Protein AF-A0A7C1SPP3-F1 (afdb_monomer_lite)

Radius of gyration: 13.98 Å; chains: 1; bounding box: 30×20×46 Å

Sequence (97 aa):
RAYYAMFYSTEAILLTKDLSFSSHKGVISAFGEYFIKEDIFSKEMGRELNRAFEKRQLGDYEYTFVISEEEARIILENGKEFVNKIAQYISQSSTAT

Secondary structure (DSSP, 8-state):
-HHHHHHHHHHHHHHTTT---SSHHHHHHHHIIIIITTTSS-HHHHHHHHHHHHHHHHHHH-TT----HHHHHHHHHHHHHHHHHHHHHHHHHHTT-

Foldseek 3Di:
DLLVLLQVLLQVLCVVVVDDDPDSVVSLVVCCVPCDVVVVDDPVLSVLNVVSVVVVCCVVPPPPDDQDPVNVVVNNVSSVVSSVSSVVVVVVVVVPD

Structure (mmCIF, N/CA/C/O backbone):
data_AF-A0A7C1SPP3-F1
#
_entry.id   AF-A0A7C1SPP3-F1
#
loop_
_atom_site.group_PDB
_atom_site.id
_atom_site.type_symbol
_atom_site.label_atom_id
_atom_site.label_alt_id
_atom_site.label_comp_id
_atom_site.label_asym_id
_atom_site.label_entity_id
_atom_site.label_seq_id
_atom_site.pdbx_PDB_ins_code
_atom_site.Cartn_x
_atom_site.Cartn_y
_atom_site.Cartn_z
_atom_site.occupancy
_atom_site.B_iso_or_equiv
_atom_site.auth_seq_id
_atom_site.auth_comp_id
_atom_site.auth_asym_id
_atom_site.auth_atom_id
_atom_site.pdbx_PDB_model_num
ATOM 1 N N . ARG A 1 1 ? 1.369 -7.139 -10.627 1.00 83.81 1 ARG A N 1
ATOM 2 C CA . ARG A 1 1 ? 0.492 -7.881 -9.675 1.00 83.81 1 ARG A CA 1
ATOM 3 C C . ARG A 1 1 ? 0.826 -7.601 -8.210 1.00 83.81 1 ARG A C 1
ATOM 5 O O . ARG A 1 1 ? -0.110 -7.344 -7.472 1.00 83.81 1 ARG A O 1
ATOM 12 N N . ALA A 1 2 ? 2.102 -7.587 -7.801 1.00 91.56 2 ALA A N 1
ATOM 13 C CA . ALA A 1 2 ? 2.505 -7.237 -6.429 1.00 91.56 2 ALA A CA 1
ATOM 14 C C . ALA A 1 2 ? 1.876 -5.921 -5.925 1.00 91.56 2 ALA A C 1
ATOM 16 O O . ALA A 1 2 ? 1.288 -5.907 -4.852 1.00 91.56 2 ALA A O 1
ATOM 17 N N . TYR A 1 3 ? 1.865 -4.871 -6.760 1.00 94.31 3 TYR A N 1
ATOM 18 C CA . TYR A 1 3 ? 1.172 -3.616 -6.446 1.00 94.31 3 TYR A CA 1
ATOM 19 C C . TYR A 1 3 ? -0.296 -3.808 -6.035 1.00 94.31 3 TYR A C 1
ATOM 21 O O . TYR A 1 3 ? -0.713 -3.269 -5.022 1.00 94.31 3 TYR A O 1
ATOM 29 N N . TYR A 1 4 ? -1.079 -4.589 -6.786 1.00 95.88 4 TYR A N 1
ATOM 30 C CA . TYR A 1 4 ? -2.493 -4.796 -6.465 1.00 95.88 4 TYR A CA 1
ATOM 31 C C . TYR A 1 4 ? -2.685 -5.561 -5.156 1.00 95.88 4 TYR A C 1
ATOM 33 O O . TYR A 1 4 ? -3.613 -5.258 -4.419 1.00 95.88 4 TYR A O 1
ATOM 41 N N . ALA A 1 5 ? -1.796 -6.504 -4.829 1.00 97.12 5 ALA A N 1
ATOM 42 C CA . ALA A 1 5 ? -1.837 -7.177 -3.533 1.00 97.12 5 ALA A CA 1
ATOM 43 C C . ALA A 1 5 ? -1.623 -6.176 -2.384 1.00 97.12 5 ALA A C 1
ATOM 45 O O . ALA A 1 5 ? -2.409 -6.151 -1.438 1.00 97.12 5 ALA A O 1
ATOM 46 N N . MET A 1 6 ? -0.622 -5.298 -2.511 1.00 98.19 6 MET A N 1
ATOM 47 C CA . MET A 1 6 ? -0.381 -4.225 -1.543 1.00 98.19 6 MET A CA 1
ATOM 48 C C . MET A 1 6 ? -1.578 -3.270 -1.474 1.00 98.19 6 MET A C 1
ATOM 50 O O . MET A 1 6 ? -2.098 -3.027 -0.393 1.00 98.19 6 MET A O 1
ATOM 54 N N . PHE A 1 7 ? -2.078 -2.811 -2.622 1.00 98.12 7 PHE A N 1
ATOM 55 C CA . PHE A 1 7 ? -3.216 -1.901 -2.725 1.00 98.12 7 PHE A CA 1
ATOM 56 C C . PHE A 1 7 ? -4.468 -2.445 -2.028 1.00 98.12 7 PHE A C 1
ATOM 58 O O . PHE A 1 7 ? -5.011 -1.765 -1.164 1.00 98.12 7 PHE A O 1
ATOM 65 N N . TYR A 1 8 ? -4.880 -3.681 -2.322 1.00 97.94 8 TYR A N 1
ATOM 66 C CA . TYR A 1 8 ? -6.063 -4.270 -1.690 1.00 97.94 8 TYR A CA 1
ATOM 67 C C . TYR A 1 8 ? -5.866 -4.516 -0.192 1.00 97.94 8 TYR A C 1
ATOM 69 O O . TYR A 1 8 ? -6.802 -4.336 0.582 1.00 97.94 8 TYR A O 1
ATOM 77 N N . SER A 1 9 ? -4.653 -4.868 0.250 1.00 98.19 9 SER A N 1
ATOM 78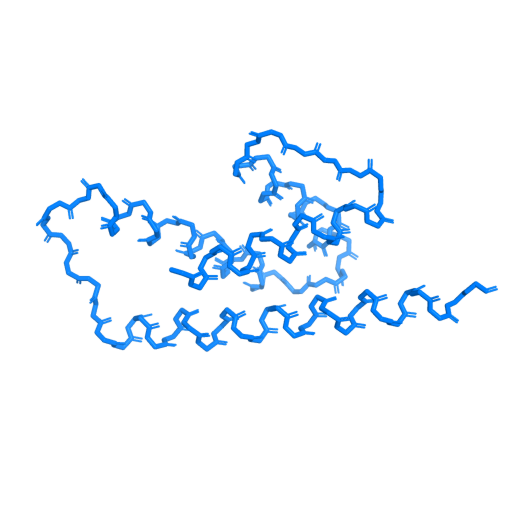 C CA . SER A 1 9 ? -4.368 -4.940 1.689 1.00 98.19 9 SER A CA 1
ATOM 79 C C . SER A 1 9 ? -4.458 -3.561 2.360 1.00 98.19 9 SER A C 1
ATOM 81 O O . SER A 1 9 ? -4.997 -3.443 3.458 1.00 98.19 9 SER A O 1
ATOM 83 N N . THR A 1 10 ? -4.022 -2.497 1.679 1.00 98.50 10 THR A N 1
ATOM 84 C CA . THR A 1 10 ? -4.176 -1.117 2.152 1.00 98.50 10 THR A CA 1
ATOM 85 C C . THR A 1 10 ? -5.640 -0.673 2.185 1.00 98.50 10 THR A C 1
ATOM 87 O O . THR A 1 10 ? -6.049 -0.004 3.129 1.00 98.50 10 THR A O 1
ATOM 90 N N . GLU A 1 11 ? -6.463 -1.058 1.210 1.00 98.44 11 GLU A N 1
ATOM 91 C CA . GLU A 1 11 ? -7.909 -0.822 1.293 1.00 98.44 11 GLU A CA 1
ATOM 92 C C . GLU A 1 11 ? -8.517 -1.561 2.491 1.00 98.44 11 GLU A C 1
ATOM 94 O O . GLU A 1 11 ? -9.253 -0.961 3.269 1.00 98.44 11 GLU A O 1
ATOM 99 N N . ALA A 1 12 ? -8.143 -2.825 2.707 1.00 97.88 12 ALA A N 1
ATOM 100 C CA . ALA A 1 12 ? -8.654 -3.622 3.819 1.00 97.88 12 ALA A CA 1
ATOM 101 C C . ALA A 1 12 ? -8.337 -3.004 5.192 1.00 97.88 12 ALA A C 1
ATOM 103 O O . ALA A 1 12 ? -9.199 -2.984 6.066 1.00 97.88 12 ALA A O 1
ATOM 104 N N . ILE A 1 13 ? -7.126 -2.472 5.390 1.00 97.88 13 ILE A N 1
ATOM 105 C CA . ILE A 1 13 ? -6.762 -1.832 6.662 1.00 97.88 13 ILE A CA 1
ATOM 106 C C . ILE A 1 13 ? -7.399 -0.444 6.827 1.00 97.88 13 ILE A C 1
ATOM 108 O O . ILE A 1 13 ? -7.691 -0.036 7.943 1.00 97.88 13 ILE A O 1
ATOM 112 N N . LEU A 1 14 ? -7.666 0.287 5.742 1.00 98.19 14 LEU A N 1
ATOM 113 C CA . LEU A 1 14 ? -8.415 1.548 5.819 1.00 98.19 14 LEU A CA 1
ATOM 114 C C . LEU A 1 14 ? -9.878 1.312 6.210 1.00 98.19 14 LEU A C 1
ATOM 116 O O . LEU A 1 14 ? -10.435 2.091 6.985 1.00 98.19 14 LEU A O 1
ATOM 120 N N . LEU A 1 15 ? -10.466 0.201 5.760 1.00 97.50 15 LEU A N 1
ATOM 121 C CA . LEU A 1 15 ? -11.814 -0.199 6.159 1.00 97.50 15 LEU A CA 1
ATOM 122 C C . LEU A 1 15 ? -11.934 -0.472 7.664 1.00 97.50 15 LEU A C 1
ATOM 124 O O . LEU A 1 15 ? -13.002 -0.243 8.219 1.00 97.50 15 LEU A O 1
ATOM 128 N N . THR A 1 16 ? -10.861 -0.870 8.362 1.00 95.69 16 THR A N 1
ATOM 129 C CA . THR A 1 16 ? -10.905 -1.013 9.834 1.00 95.69 16 THR A CA 1
ATOM 130 C C . THR A 1 16 ? -11.004 0.324 10.575 1.00 95.69 16 THR A C 1
ATOM 132 O O . THR A 1 16 ? -11.222 0.342 11.784 1.00 95.69 16 THR A O 1
ATOM 135 N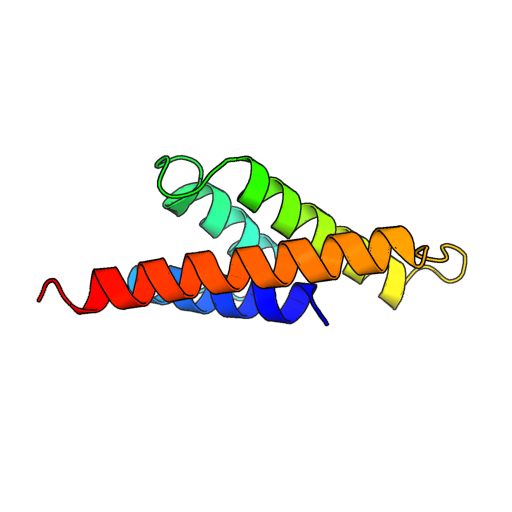 N . LYS A 1 17 ? -10.855 1.443 9.856 1.00 95.25 17 LYS A N 1
ATOM 136 C CA . LYS A 1 17 ? -11.072 2.814 10.334 1.00 95.25 17 LYS A CA 1
ATOM 137 C C . LYS A 1 17 ? -12.291 3.479 9.673 1.00 95.25 17 LYS A C 1
ATOM 139 O O . LYS A 1 17 ? -12.388 4.702 9.715 1.00 95.25 17 LYS A O 1
ATOM 144 N N . ASP A 1 18 ? -13.169 2.709 9.024 1.00 97.06 18 ASP A N 1
ATOM 145 C CA . ASP A 1 18 ? -14.324 3.202 8.252 1.00 97.06 18 ASP A CA 1
ATOM 146 C C . ASP A 1 18 ? -13.954 4.168 7.104 1.00 97.06 18 ASP A C 1
ATOM 148 O O . ASP A 1 18 ? -14.747 5.017 6.687 1.00 97.06 18 ASP A O 1
ATOM 152 N N . LEU A 1 19 ? -12.738 4.046 6.556 1.00 97.94 19 LEU A N 1
ATOM 153 C CA . LEU A 1 19 ? -12.244 4.885 5.463 1.00 97.94 19 LEU A CA 1
ATOM 154 C C . LEU A 1 19 ? -12.271 4.135 4.125 1.00 97.94 19 LEU A C 1
ATOM 156 O O . LEU A 1 19 ? -11.811 3.000 4.021 1.00 97.94 19 LEU A O 1
ATOM 160 N N . SER A 1 20 ? -12.740 4.801 3.066 1.00 97.38 20 SER A N 1
ATOM 161 C CA . SER A 1 20 ? -12.700 4.287 1.690 1.00 97.38 20 SER A CA 1
ATOM 162 C C . SER A 1 20 ? -12.424 5.409 0.686 1.00 97.38 20 SER A C 1
ATOM 164 O O . SER A 1 20 ? -12.785 6.565 0.909 1.00 97.38 20 SER A O 1
ATOM 166 N N . PHE A 1 21 ? -11.751 5.081 -0.420 1.00 97.38 21 PHE A N 1
ATOM 167 C CA . PHE A 1 21 ? -11.311 6.059 -1.418 1.00 97.38 21 PHE A CA 1
ATOM 168 C C . PHE A 1 21 ? -11.520 5.512 -2.828 1.00 97.38 21 PHE A C 1
ATOM 170 O O . PHE A 1 21 ? -11.249 4.351 -3.099 1.00 97.38 21 PHE A O 1
ATOM 177 N N . SER A 1 22 ? -11.944 6.367 -3.759 1.00 94.69 22 SER A N 1
ATOM 178 C CA . SER A 1 22 ? -12.226 5.981 -5.150 1.00 94.69 22 SER A CA 1
ATOM 179 C C . SER A 1 22 ? -11.006 6.015 -6.077 1.00 94.69 22 SER A C 1
ATOM 181 O O . SER A 1 22 ? -11.127 5.753 -7.272 1.00 94.69 22 SER A O 1
ATOM 183 N N . SER A 1 23 ? -9.825 6.376 -5.563 1.00 97.25 23 SER A N 1
ATOM 184 C CA . SER A 1 23 ? -8.611 6.515 -6.370 1.00 97.25 23 SER A CA 1
ATOM 185 C C . SER A 1 23 ? -7.391 5.889 -5.705 1.00 97.25 23 SER A C 1
ATOM 187 O O . SER A 1 23 ? -7.215 5.972 -4.489 1.00 97.25 23 SER A O 1
ATOM 189 N N . HIS A 1 24 ? -6.486 5.355 -6.531 1.00 96.38 24 HIS A N 1
ATOM 190 C CA . HIS A 1 24 ? -5.211 4.797 -6.078 1.00 96.38 24 HIS A CA 1
ATOM 191 C C . HIS A 1 24 ? -4.398 5.785 -5.236 1.00 96.38 24 HIS A C 1
ATOM 193 O O . HIS A 1 24 ? -3.899 5.435 -4.170 1.00 96.38 24 HIS A O 1
ATOM 199 N N . LYS A 1 25 ? -4.301 7.041 -5.689 1.00 97.00 25 LYS A N 1
ATOM 200 C CA . LYS A 1 25 ? -3.589 8.094 -4.953 1.00 97.00 25 LYS A CA 1
ATOM 201 C C . LYS A 1 25 ? -4.262 8.417 -3.616 1.00 97.00 25 LYS A C 1
ATOM 203 O O . LYS A 1 25 ? -3.553 8.667 -2.647 1.00 97.00 25 LYS A O 1
ATOM 208 N N . GLY A 1 26 ? -5.595 8.373 -3.552 1.00 98.31 26 GLY A N 1
ATOM 209 C CA . GLY A 1 26 ? -6.349 8.550 -2.309 1.00 98.31 26 GLY A CA 1
ATOM 210 C C . GLY A 1 26 ? -6.003 7.485 -1.270 1.00 98.31 26 GLY A C 1
ATOM 211 O O . GLY A 1 26 ? -5.621 7.831 -0.157 1.00 98.31 26 GLY A O 1
ATOM 212 N N . VAL A 1 27 ? -6.024 6.208 -1.663 1.00 98.50 27 VAL A N 1
ATOM 213 C CA . VAL A 1 27 ? -5.640 5.080 -0.791 1.00 98.50 27 VAL A CA 1
ATOM 214 C C . VAL A 1 27 ? -4.199 5.221 -0.287 1.00 98.50 27 VAL A C 1
ATOM 216 O O . VAL A 1 27 ? -3.949 5.094 0.909 1.00 98.50 27 VAL A O 1
ATOM 219 N N . ILE A 1 28 ? -3.248 5.540 -1.173 1.00 98.31 28 ILE A N 1
ATOM 220 C CA . ILE A 1 28 ? -1.830 5.709 -0.805 1.00 98.31 28 ILE A CA 1
ATOM 221 C C . ILE A 1 28 ? -1.645 6.885 0.167 1.00 98.31 28 ILE A C 1
ATOM 223 O O . ILE A 1 28 ? -0.925 6.763 1.158 1.00 98.31 28 ILE A O 1
ATOM 227 N N . SER A 1 29 ? -2.308 8.017 -0.090 1.00 98.31 29 SER A N 1
ATOM 228 C CA . SER A 1 29 ? -2.246 9.189 0.789 1.00 98.31 29 SER A CA 1
ATOM 229 C C . SER A 1 29 ? -2.845 8.894 2.162 1.00 98.31 29 SER A C 1
ATOM 231 O O . SER A 1 29 ? -2.265 9.278 3.175 1.00 98.31 29 SER A O 1
ATOM 233 N N . ALA A 1 30 ? -3.980 8.197 2.204 1.00 98.50 30 ALA A N 1
ATOM 234 C CA . ALA A 1 30 ? -4.638 7.825 3.449 1.00 98.50 30 ALA A CA 1
ATOM 235 C C . ALA A 1 30 ? -3.800 6.834 4.264 1.00 98.50 30 ALA A C 1
ATOM 237 O O . ALA A 1 30 ? -3.703 6.967 5.479 1.00 98.50 30 ALA A O 1
ATOM 238 N N . PHE A 1 31 ? -3.121 5.890 3.611 1.00 98.62 31 PHE A N 1
ATOM 239 C CA . PHE A 1 31 ? -2.154 5.032 4.291 1.00 98.62 31 PHE A CA 1
ATOM 240 C C . PHE A 1 31 ? -1.022 5.846 4.931 1.00 98.62 31 PHE A C 1
ATOM 242 O O . PHE A 1 31 ? -0.687 5.648 6.097 1.00 98.62 31 PHE A O 1
ATOM 249 N N . GLY A 1 32 ? -0.475 6.821 4.203 1.00 98.44 32 GLY A N 1
ATOM 250 C CA . GLY A 1 32 ? 0.504 7.757 4.755 1.00 98.44 32 GLY A CA 1
ATOM 251 C C . GLY A 1 32 ? -0.013 8.497 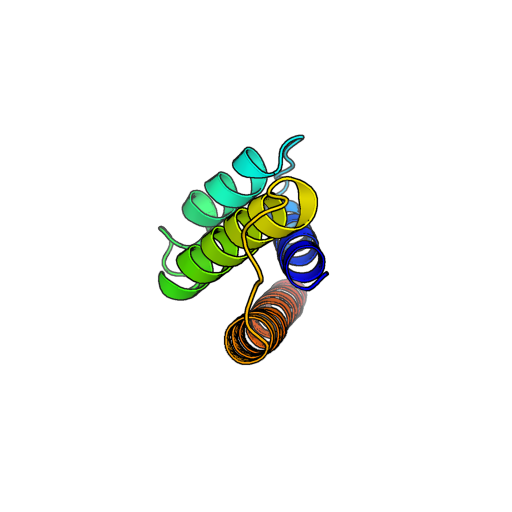5.994 1.00 98.44 32 GLY A C 1
ATOM 252 O O . GLY A 1 32 ? 0.685 8.568 7.002 1.00 98.44 32 GLY A O 1
ATOM 253 N N . GLU A 1 33 ? -1.241 9.007 5.926 1.00 98.44 33 GLU A N 1
ATOM 254 C CA . GLU A 1 33 ? -1.860 9.786 6.999 1.00 98.44 33 GLU A CA 1
ATOM 255 C C . GLU A 1 33 ? -2.149 8.953 8.249 1.00 98.44 33 GLU A C 1
ATOM 257 O O . GLU A 1 33 ? -1.672 9.279 9.327 1.00 98.44 33 GLU A O 1
ATOM 262 N N . TYR A 1 34 ? -2.898 7.861 8.111 1.00 98.25 34 TYR A N 1
ATOM 263 C CA . TYR A 1 34 ? -3.490 7.168 9.259 1.00 98.25 34 TYR A CA 1
ATOM 264 C C . TYR A 1 34 ? -2.622 6.056 9.843 1.00 98.25 34 TYR A C 1
ATOM 266 O O . TYR A 1 34 ? -2.966 5.500 10.886 1.00 98.25 34 TYR A O 1
ATOM 274 N N . PHE A 1 35 ? -1.540 5.690 9.154 1.00 98.12 35 PHE A N 1
ATOM 275 C CA . PHE A 1 35 ? -0.744 4.514 9.489 1.00 98.12 35 PHE A CA 1
ATOM 276 C C . PHE A 1 35 ? 0.762 4.784 9.512 1.00 98.12 35 PHE A C 1
ATOM 278 O O . PHE A 1 35 ? 1.459 4.194 10.333 1.00 98.12 35 PHE A O 1
ATOM 285 N N . ILE A 1 36 ? 1.277 5.681 8.662 1.00 98.44 36 ILE A N 1
ATOM 286 C CA . ILE A 1 36 ? 2.705 6.043 8.683 1.00 98.44 36 ILE A CA 1
ATOM 287 C C . ILE A 1 36 ? 2.981 7.215 9.628 1.00 98.44 36 ILE A C 1
ATOM 289 O O . ILE A 1 36 ? 3.935 7.156 10.400 1.00 98.44 36 ILE A O 1
ATOM 293 N N . LYS A 1 37 ? 2.183 8.293 9.581 1.00 98.00 37 LYS A N 1
ATOM 294 C CA . LYS A 1 37 ? 2.378 9.447 10.483 1.00 98.00 37 LYS A CA 1
ATOM 295 C C . LYS A 1 37 ? 2.105 9.107 11.946 1.00 98.00 37 LYS A C 1
ATOM 297 O O . LYS A 1 37 ? 2.791 9.634 12.812 1.00 98.00 37 LYS A O 1
ATOM 302 N N . GLU A 1 38 ? 1.173 8.191 12.185 1.00 96.62 38 GLU A N 1
ATOM 303 C CA . GLU A 1 38 ? 0.837 7.662 13.513 1.00 96.62 38 GLU A CA 1
ATOM 304 C C . GLU A 1 38 ? 1.833 6.597 14.017 1.00 96.62 38 GLU A C 1
ATOM 306 O O . GLU A 1 38 ? 1.586 5.962 15.036 1.00 96.62 38 GLU A O 1
ATOM 311 N N . ASP A 1 39 ? 2.937 6.362 13.293 1.00 97.44 39 ASP A N 1
ATOM 312 C CA . ASP A 1 39 ? 4.005 5.406 13.637 1.00 97.44 39 ASP A CA 1
ATOM 313 C C . ASP A 1 39 ? 3.528 3.947 13.828 1.00 97.44 39 ASP A C 1
ATOM 315 O O . ASP A 1 39 ? 4.209 3.121 14.430 1.00 97.44 39 ASP A O 1
ATOM 319 N N . ILE A 1 40 ? 2.358 3.601 13.272 1.00 97.38 40 ILE A N 1
ATOM 320 C CA . ILE A 1 40 ? 1.806 2.236 13.291 1.00 97.38 40 ILE A CA 1
ATOM 321 C C . ILE A 1 40 ? 2.617 1.324 12.362 1.00 97.38 40 ILE A C 1
ATOM 323 O O . ILE A 1 40 ? 2.890 0.168 12.688 1.00 97.38 40 ILE A O 1
ATOM 327 N N . PHE A 1 41 ? 3.019 1.845 11.202 1.00 98.12 41 PHE A N 1
ATOM 328 C CA . PHE A 1 41 ? 3.940 1.182 10.287 1.00 98.12 41 PHE A CA 1
ATOM 329 C C . PHE A 1 41 ? 5.100 2.099 9.911 1.00 98.12 41 PHE A C 1
ATOM 331 O O . PHE A 1 41 ? 5.011 3.325 9.946 1.00 98.12 41 PHE A O 1
ATOM 338 N N . SER A 1 42 ? 6.204 1.485 9.488 1.00 98.12 42 SER A N 1
ATOM 339 C CA . SER A 1 42 ? 7.423 2.219 9.169 1.00 98.12 42 SER A CA 1
ATOM 340 C C . SER A 1 42 ? 7.272 3.093 7.921 1.00 98.12 42 SER A C 1
ATOM 342 O O . SER A 1 42 ? 6.604 2.746 6.945 1.00 98.12 42 SER A O 1
ATOM 344 N N . LYS A 1 43 ? 8.028 4.195 7.883 1.00 97.88 43 LYS A N 1
ATOM 345 C CA . LYS A 1 43 ? 8.152 5.052 6.689 1.00 97.88 43 LYS A CA 1
ATOM 346 C C . LYS A 1 43 ? 8.618 4.301 5.438 1.00 97.88 43 LYS A C 1
ATOM 348 O O . LYS A 1 43 ? 8.403 4.794 4.333 1.00 97.88 43 LYS A O 1
ATOM 353 N N . GLU A 1 44 ? 9.303 3.165 5.586 1.00 97.75 44 GLU A N 1
ATOM 354 C CA . GLU A 1 44 ? 9.714 2.358 4.432 1.00 97.75 44 GLU A CA 1
ATOM 355 C C . GLU A 1 44 ? 8.513 1.672 3.781 1.00 97.75 44 GLU A C 1
ATOM 357 O O . GLU A 1 44 ? 8.406 1.726 2.564 1.00 97.75 44 GLU A O 1
ATOM 362 N N . MET A 1 45 ? 7.538 1.178 4.551 1.00 98.12 45 MET A N 1
ATOM 363 C CA . MET A 1 45 ? 6.320 0.588 3.975 1.00 98.12 45 MET A CA 1
ATOM 364 C C . MET A 1 45 ? 5.554 1.589 3.100 1.00 98.12 45 MET A C 1
ATOM 366 O O . MET A 1 45 ? 5.082 1.253 2.014 1.00 98.12 45 MET A O 1
ATOM 370 N N . GLY A 1 46 ? 5.482 2.855 3.525 1.00 97.50 46 GLY A N 1
ATOM 371 C CA . GLY A 1 46 ? 4.922 3.926 2.694 1.00 97.50 46 GLY A CA 1
ATOM 372 C C . GLY A 1 46 ? 5.708 4.144 1.393 1.00 97.50 46 GLY A C 1
ATOM 373 O O . GLY A 1 46 ? 5.113 4.347 0.332 1.00 97.50 46 GLY A O 1
ATOM 374 N N . ARG A 1 47 ? 7.045 4.072 1.444 1.00 97.38 47 ARG A N 1
ATOM 375 C CA . ARG A 1 47 ? 7.912 4.188 0.259 1.00 97.38 47 ARG A CA 1
ATOM 376 C C . ARG A 1 47 ? 7.768 2.994 -0.680 1.00 97.38 47 ARG A C 1
ATOM 378 O O . ARG A 1 47 ? 7.703 3.191 -1.889 1.00 97.38 47 ARG A O 1
ATOM 385 N N . GLU A 1 48 ? 7.669 1.783 -0.149 1.00 96.81 48 GLU A N 1
ATOM 386 C CA . GLU A 1 48 ? 7.457 0.556 -0.921 1.00 96.81 48 GLU A CA 1
ATOM 387 C C . GLU A 1 48 ? 6.142 0.595 -1.696 1.00 96.81 48 GLU A C 1
ATOM 389 O O . GLU A 1 48 ? 6.130 0.300 -2.892 1.00 96.81 48 GLU A O 1
ATOM 394 N N . LEU A 1 49 ? 5.052 1.026 -1.052 1.00 97.56 49 LEU A N 1
ATOM 395 C CA . LEU A 1 49 ? 3.753 1.164 -1.711 1.00 97.56 49 LEU A CA 1
ATOM 396 C C . LEU A 1 49 ? 3.804 2.178 -2.866 1.00 97.56 49 LEU A C 1
ATOM 398 O O . LEU A 1 49 ? 3.281 1.905 -3.949 1.00 97.56 49 LEU A O 1
ATOM 402 N N . ASN A 1 50 ? 4.473 3.319 -2.664 1.00 96.25 50 ASN A N 1
ATOM 403 C CA . ASN A 1 50 ? 4.669 4.320 -3.717 1.00 96.25 50 ASN A CA 1
ATOM 404 C C . ASN A 1 50 ? 5.518 3.775 -4.875 1.00 96.25 50 ASN A C 1
ATOM 406 O O . ASN A 1 50 ? 5.104 3.870 -6.029 1.00 96.25 50 ASN A O 1
ATOM 410 N N . ARG A 1 51 ? 6.652 3.124 -4.582 1.00 94.06 51 ARG A N 1
ATOM 411 C CA . ARG A 1 51 ? 7.512 2.503 -5.606 1.00 94.06 51 ARG A CA 1
ATOM 412 C C . ARG A 1 51 ? 6.754 1.452 -6.418 1.00 94.06 51 ARG A C 1
ATOM 414 O O . ARG A 1 51 ? 6.862 1.422 -7.641 1.00 94.06 51 ARG A O 1
ATOM 421 N N . ALA A 1 52 ? 5.959 0.606 -5.762 1.00 93.31 52 ALA A N 1
ATOM 422 C CA . ALA A 1 52 ? 5.145 -0.398 -6.442 1.00 93.31 52 ALA A CA 1
ATOM 423 C C . ALA A 1 52 ? 4.086 0.243 -7.357 1.00 93.31 52 ALA A C 1
ATOM 425 O O . ALA A 1 52 ? 3.847 -0.257 -8.460 1.00 93.31 52 ALA A O 1
ATOM 426 N N . PHE A 1 53 ? 3.481 1.359 -6.934 1.00 93.94 53 PHE A N 1
ATOM 427 C CA . PHE A 1 53 ? 2.543 2.123 -7.758 1.00 93.94 53 PHE A CA 1
ATOM 428 C C . PHE A 1 53 ? 3.219 2.732 -8.993 1.00 93.94 53 PHE A C 1
ATOM 430 O O . PHE A 1 53 ? 2.714 2.565 -10.103 1.00 93.94 53 PHE A O 1
ATOM 437 N N . GLU A 1 54 ? 4.371 3.383 -8.826 1.00 90.50 54 GLU A N 1
ATOM 438 C CA . GLU A 1 54 ? 5.148 3.970 -9.928 1.00 90.50 54 GLU A CA 1
ATOM 439 C C . GLU A 1 54 ? 5.566 2.908 -10.950 1.00 90.50 54 GLU A C 1
ATOM 441 O O . GLU A 1 54 ? 5.337 3.062 -12.149 1.00 90.50 54 GLU A O 1
ATOM 446 N N . LYS A 1 55 ? 6.101 1.777 -10.479 1.00 85.75 55 LYS A N 1
ATOM 447 C CA . LYS A 1 55 ? 6.530 0.674 -11.351 1.00 85.75 55 LYS A CA 1
ATOM 448 C C . LYS A 1 55 ? 5.361 0.023 -12.089 1.00 85.75 55 LYS A C 1
ATOM 450 O O . LYS A 1 55 ? 5.532 -0.405 -13.228 1.00 85.75 55 LYS A O 1
ATOM 455 N N . ARG A 1 56 ? 4.163 -0.002 -11.494 1.00 86.50 56 ARG A N 1
ATOM 456 C CA . ARG A 1 56 ? 2.937 -0.414 -12.194 1.00 86.50 56 ARG A CA 1
ATOM 457 C C . ARG A 1 56 ? 2.587 0.541 -13.337 1.00 86.50 56 ARG A C 1
ATOM 459 O O . ARG A 1 56 ? 2.173 0.073 -14.388 1.00 86.50 56 ARG A O 1
ATOM 466 N N . GLN A 1 57 ? 2.746 1.853 -13.152 1.00 80.12 57 GLN A N 1
ATOM 467 C CA . GLN A 1 57 ? 2.497 2.824 -14.227 1.00 80.12 57 GLN A CA 1
ATOM 468 C C . GLN A 1 57 ? 3.504 2.656 -15.370 1.00 80.12 57 GLN A C 1
ATOM 470 O O . GLN A 1 57 ? 3.107 2.636 -16.528 1.00 80.12 57 GLN A O 1
ATOM 475 N N . LEU A 1 58 ? 4.786 2.464 -15.050 1.00 74.06 58 LEU A N 1
ATOM 476 C CA . LEU A 1 58 ? 5.824 2.248 -16.061 1.00 74.06 58 LEU A CA 1
ATOM 477 C C . LEU A 1 58 ? 5.591 0.957 -16.858 1.00 74.06 58 LEU A C 1
ATOM 479 O O . LEU A 1 58 ? 5.634 0.985 -18.081 1.00 74.06 58 LEU A O 1
ATOM 483 N N . GLY A 1 59 ? 5.277 -0.152 -16.182 1.00 66.50 59 GLY A N 1
ATOM 484 C CA . GLY A 1 59 ? 5.028 -1.432 -16.852 1.00 66.50 59 GLY A CA 1
ATOM 485 C C . GLY A 1 59 ? 3.773 -1.458 -17.735 1.00 66.50 59 GLY A C 1
ATOM 486 O O . GLY A 1 59 ? 3.755 -2.185 -18.723 1.00 66.50 59 GLY A O 1
ATOM 487 N N . ASP A 1 60 ? 2.745 -0.671 -17.400 1.00 65.38 60 ASP A N 1
ATOM 488 C CA . ASP A 1 60 ? 1.483 -0.639 -18.153 1.00 65.38 60 ASP A CA 1
ATOM 489 C C . ASP A 1 60 ? 1.479 0.416 -19.283 1.00 65.38 60 ASP A C 1
ATOM 491 O O . ASP A 1 60 ? 0.667 0.299 -20.203 1.00 65.38 60 ASP A O 1
ATOM 495 N N . TYR A 1 61 ? 2.352 1.437 -19.236 1.00 59.38 61 TYR A N 1
ATOM 496 C CA . TYR A 1 61 ? 2.277 2.601 -20.139 1.00 59.38 61 TYR A CA 1
ATOM 497 C C . TYR A 1 61 ? 3.593 3.028 -20.815 1.00 59.38 61 TYR A C 1
ATOM 499 O O . TYR A 1 61 ? 3.521 3.756 -21.807 1.00 59.38 61 TYR A O 1
ATOM 507 N N . GLU A 1 62 ? 4.776 2.596 -20.361 1.00 58.44 62 GLU A N 1
ATOM 508 C CA . GLU A 1 62 ? 6.043 2.936 -21.028 1.00 58.44 62 GLU A CA 1
ATOM 509 C C . GLU A 1 62 ? 6.601 1.776 -21.862 1.00 58.44 62 GLU A C 1
ATOM 511 O O . GLU A 1 62 ? 7.114 0.786 -21.350 1.00 58.44 62 GLU A O 1
ATOM 516 N N . TYR A 1 63 ? 6.569 1.942 -23.187 1.00 55.28 63 TYR A N 1
ATOM 517 C CA . TYR A 1 63 ? 7.060 0.961 -24.166 1.00 55.28 63 TYR A CA 1
ATOM 518 C C . TYR A 1 63 ? 8.596 0.783 -24.157 1.00 55.28 63 TYR A C 1
ATOM 520 O O . TYR A 1 63 ? 9.120 -0.145 -24.768 1.00 55.28 63 TYR A O 1
ATOM 528 N N . THR A 1 64 ? 9.336 1.668 -23.482 1.00 58.00 64 THR A N 1
ATOM 529 C CA . THR A 1 64 ? 10.808 1.736 -23.523 1.00 58.00 64 THR A CA 1
ATOM 530 C C . THR A 1 64 ? 11.509 1.314 -22.230 1.00 58.00 64 THR A C 1
ATOM 532 O O . THR A 1 64 ? 12.732 1.180 -22.243 1.00 58.00 64 THR A O 1
ATOM 535 N N . PHE A 1 65 ? 10.784 1.089 -21.127 1.00 60.50 65 PHE A N 1
ATOM 536 C CA . PHE A 1 65 ? 11.389 0.782 -19.825 1.00 60.50 65 PHE A CA 1
ATOM 537 C C . PHE A 1 65 ? 11.196 -0.693 -19.447 1.00 60.50 65 PHE A C 1
ATOM 539 O O . PHE A 1 65 ? 10.114 -1.126 -19.057 1.00 60.50 65 PHE A O 1
ATOM 546 N N . VAL A 1 66 ? 12.268 -1.482 -19.545 1.00 68.38 66 VAL A N 1
ATOM 547 C CA . VAL A 1 66 ? 12.273 -2.887 -19.115 1.00 68.38 66 VAL A CA 1
ATOM 548 C C . VAL A 1 66 ? 12.577 -2.929 -17.618 1.00 68.38 66 VAL A C 1
ATOM 550 O O . VAL A 1 66 ? 13.688 -2.610 -17.204 1.00 68.38 66 VAL A O 1
ATOM 553 N N . ILE A 1 67 ? 11.595 -3.312 -16.797 1.00 74.12 67 ILE A N 1
ATOM 554 C CA . ILE A 1 67 ? 11.836 -3.632 -15.381 1.00 74.12 67 ILE A CA 1
ATOM 555 C C . ILE A 1 67 ? 12.767 -4.846 -15.342 1.00 74.12 67 ILE A C 1
ATOM 557 O O . ILE A 1 67 ? 12.452 -5.886 -15.925 1.00 74.12 67 ILE A O 1
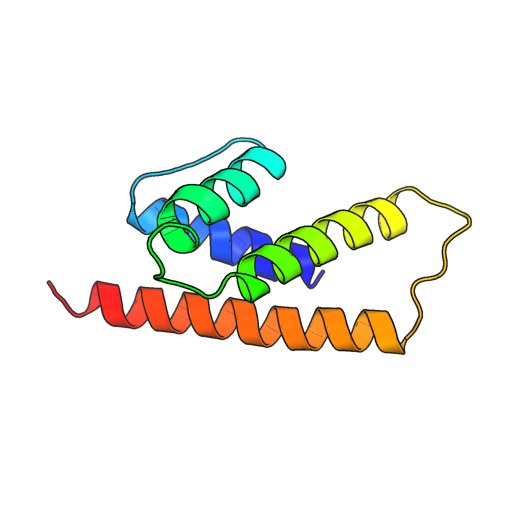ATOM 561 N N . SER A 1 68 ? 13.909 -4.715 -14.671 1.00 85.81 68 SER A N 1
ATOM 562 C CA . SER A 1 68 ? 14.851 -5.830 -14.532 1.00 85.81 68 SER A CA 1
ATOM 563 C C . SER A 1 68 ? 14.265 -6.958 -13.671 1.00 85.81 68 SER A C 1
ATOM 565 O O . SER A 1 68 ? 13.407 -6.725 -12.818 1.00 85.81 68 SER A O 1
ATOM 567 N N . GLU A 1 69 ? 14.740 -8.195 -13.862 1.00 87.75 69 GLU A N 1
ATOM 568 C CA . GLU A 1 69 ? 14.323 -9.331 -13.023 1.00 87.75 69 GLU A CA 1
ATOM 569 C C . GLU A 1 69 ? 14.578 -9.052 -11.533 1.00 87.75 69 GLU A C 1
ATOM 571 O O . GLU A 1 69 ? 13.737 -9.360 -10.690 1.00 87.75 69 GLU A O 1
ATOM 576 N N . GLU A 1 70 ? 15.704 -8.410 -11.222 1.00 89.88 70 GLU A N 1
ATOM 577 C CA . GLU A 1 7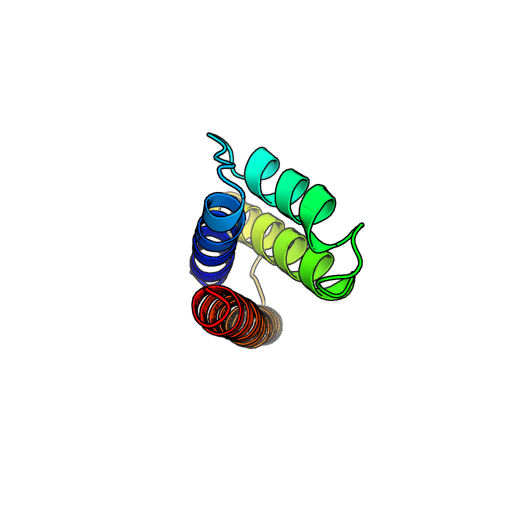0 ? 16.077 -8.045 -9.858 1.00 89.88 70 GLU A CA 1
ATOM 578 C C . GLU A 1 70 ? 15.093 -7.041 -9.246 1.00 89.88 70 GLU A C 1
ATOM 580 O O . GLU A 1 70 ? 14.574 -7.261 -8.154 1.00 89.88 70 GLU A O 1
ATOM 585 N N . GLU A 1 71 ? 14.739 -5.976 -9.970 1.00 86.81 71 GLU A N 1
ATOM 586 C CA . GLU A 1 71 ? 13.719 -5.032 -9.500 1.00 86.81 71 GLU A CA 1
ATOM 587 C C . GLU A 1 71 ? 12.358 -5.711 -9.317 1.00 86.81 71 GLU A C 1
ATOM 589 O O . GLU A 1 71 ? 11.656 -5.444 -8.338 1.00 86.81 71 GLU A O 1
ATOM 594 N N . ALA A 1 72 ? 11.975 -6.605 -10.233 1.00 89.19 72 ALA A N 1
ATOM 595 C CA . ALA A 1 72 ? 10.732 -7.358 -10.115 1.00 89.19 72 ALA A CA 1
ATOM 596 C C . ALA A 1 72 ? 10.734 -8.268 -8.875 1.00 89.19 72 ALA A C 1
ATOM 598 O O . ALA A 1 72 ? 9.710 -8.370 -8.191 1.00 89.19 72 ALA A O 1
ATOM 599 N N . ARG A 1 73 ? 11.877 -8.891 -8.562 1.00 92.75 73 ARG A N 1
ATOM 600 C CA . ARG A 1 73 ? 12.071 -9.730 -7.375 1.00 92.75 73 ARG A CA 1
ATOM 601 C C . ARG A 1 73 ? 11.960 -8.917 -6.090 1.00 92.75 73 ARG A C 1
ATOM 603 O O . ARG A 1 73 ? 11.167 -9.289 -5.229 1.00 92.75 73 ARG A O 1
ATOM 610 N N . ILE A 1 74 ? 12.639 -7.773 -6.012 1.00 92.50 74 ILE A N 1
ATOM 611 C CA . ILE A 1 74 ? 12.566 -6.860 -4.860 1.00 92.50 74 ILE A CA 1
ATOM 612 C C . ILE A 1 74 ? 11.119 -6.406 -4.622 1.00 92.50 74 ILE A C 1
ATOM 614 O O . ILE A 1 74 ? 10.609 -6.490 -3.508 1.00 92.50 74 ILE A O 1
ATOM 618 N N . ILE A 1 75 ? 10.404 -5.983 -5.670 1.00 91.62 75 ILE A N 1
ATOM 619 C CA . ILE A 1 75 ? 8.999 -5.555 -5.541 1.00 91.62 75 ILE A CA 1
ATOM 620 C C . ILE A 1 75 ? 8.108 -6.712 -5.067 1.00 91.62 75 ILE A C 1
ATOM 622 O O . ILE A 1 75 ? 7.169 -6.500 -4.296 1.00 91.62 75 ILE A O 1
ATOM 626 N N . LEU A 1 76 ? 8.368 -7.936 -5.533 1.00 94.62 76 LEU A N 1
ATOM 627 C CA . LEU A 1 76 ? 7.616 -9.115 -5.116 1.00 94.62 76 LEU A CA 1
ATOM 628 C C . LEU A 1 76 ? 7.861 -9.456 -3.641 1.00 94.62 76 LEU A C 1
ATOM 630 O O . LEU A 1 76 ? 6.904 -9.772 -2.933 1.00 94.62 76 LEU A O 1
ATOM 634 N N . GLU A 1 77 ? 9.110 -9.418 -3.190 1.00 96.69 77 GLU A N 1
ATOM 635 C CA . GLU A 1 77 ? 9.487 -9.704 -1.803 1.00 96.69 77 GLU A CA 1
ATOM 636 C C . GLU A 1 77 ? 8.920 -8.654 -0.848 1.00 96.69 77 GLU A C 1
ATOM 638 O O . GLU A 1 77 ? 8.177 -9.013 0.071 1.00 96.69 77 GLU A O 1
ATOM 643 N N . ASN A 1 78 ? 9.126 -7.370 -1.146 1.00 95.50 78 ASN A N 1
ATOM 644 C CA . ASN A 1 78 ? 8.571 -6.273 -0.353 1.00 95.50 78 ASN A CA 1
ATOM 645 C C . ASN A 1 78 ? 7.038 -6.332 -0.335 1.00 95.50 78 ASN A C 1
ATOM 647 O O . ASN A 1 78 ? 6.413 -6.157 0.707 1.00 95.50 78 ASN A O 1
ATOM 651 N N . GLY A 1 79 ? 6.409 -6.654 -1.471 1.00 97.12 79 GLY A N 1
ATOM 652 C CA . GLY A 1 79 ? 4.960 -6.821 -1.550 1.00 97.12 79 GLY A CA 1
ATOM 653 C C . GLY A 1 79 ? 4.432 -7.948 -0.656 1.00 97.12 79 GLY A C 1
ATOM 654 O O . GLY A 1 79 ? 3.392 -7.781 -0.018 1.00 97.12 79 GLY A O 1
ATOM 655 N N . LYS A 1 80 ? 5.145 -9.079 -0.561 1.00 97.88 80 LYS A N 1
ATOM 656 C CA . LYS A 1 80 ? 4.784 -10.176 0.355 1.00 97.88 80 LYS A CA 1
ATOM 657 C C . LYS A 1 80 ? 4.907 -9.745 1.814 1.00 97.88 80 LYS A C 1
ATOM 659 O O . LYS A 1 80 ? 3.991 -9.993 2.596 1.00 97.88 80 LYS A O 1
ATOM 664 N N . GLU A 1 81 ? 6.015 -9.104 2.178 1.00 98.00 81 GLU A N 1
ATOM 665 C CA . GLU A 1 81 ? 6.234 -8.628 3.546 1.00 98.00 81 GLU A CA 1
ATOM 666 C C . GLU A 1 81 ? 5.179 -7.590 3.954 1.00 98.00 81 GLU A C 1
ATOM 668 O O . GLU A 1 81 ? 4.597 -7.687 5.036 1.00 98.00 81 GLU A O 1
ATOM 673 N N . PHE A 1 82 ? 4.872 -6.650 3.060 1.00 98.38 82 PHE A N 1
ATOM 674 C CA . PHE A 1 82 ? 3.862 -5.617 3.261 1.00 98.38 82 PHE A CA 1
ATOM 675 C C . PHE A 1 82 ? 2.479 -6.212 3.560 1.00 98.38 82 PHE A C 1
ATOM 677 O O . PHE A 1 82 ? 1.859 -5.870 4.569 1.00 98.38 82 PHE A O 1
ATOM 684 N N . VAL A 1 83 ? 2.016 -7.147 2.721 1.00 98.38 83 VAL A N 1
ATOM 685 C CA . VAL A 1 83 ? 0.716 -7.814 2.901 1.00 98.38 83 VAL A CA 1
ATOM 686 C C . VAL A 1 83 ? 0.683 -8.607 4.208 1.00 98.38 83 VAL A C 1
ATOM 688 O O . VAL A 1 83 ? -0.305 -8.535 4.938 1.00 98.38 83 VAL A O 1
ATOM 691 N N . ASN A 1 84 ? 1.766 -9.315 4.542 1.00 98.25 84 ASN A N 1
ATOM 692 C CA . ASN A 1 84 ? 1.857 -10.072 5.791 1.00 98.25 84 ASN A CA 1
ATOM 693 C C . ASN A 1 84 ? 1.742 -9.165 7.023 1.00 98.25 84 ASN A C 1
ATOM 695 O O . ASN A 1 84 ? 0.991 -9.489 7.941 1.00 98.25 84 ASN A O 1
ATOM 699 N N . LYS A 1 85 ? 2.433 -8.017 7.036 1.00 98.12 85 LYS A N 1
ATOM 700 C CA . LYS A 1 85 ? 2.359 -7.051 8.146 1.00 98.12 85 LYS A CA 1
ATOM 701 C C . LYS A 1 85 ? 0.950 -6.494 8.329 1.00 98.12 85 LYS A C 1
ATOM 703 O O . LYS A 1 85 ? 0.468 -6.418 9.456 1.00 98.12 85 LYS A O 1
ATOM 708 N N . ILE A 1 86 ? 0.267 -6.155 7.235 1.00 97.88 86 ILE A N 1
ATOM 709 C CA . ILE A 1 86 ? -1.123 -5.688 7.301 1.00 97.88 86 ILE A CA 1
ATOM 710 C C . ILE A 1 86 ? -2.053 -6.790 7.817 1.00 97.88 86 ILE A C 1
ATOM 712 O O . ILE A 1 86 ? -2.856 -6.542 8.714 1.00 97.88 86 ILE A O 1
ATOM 716 N N . ALA A 1 87 ? -1.936 -8.012 7.293 1.00 97.62 87 ALA A N 1
ATOM 717 C CA . ALA A 1 87 ? -2.774 -9.130 7.721 1.00 97.62 87 ALA A CA 1
ATOM 718 C C . ALA A 1 87 ? -2.590 -9.447 9.215 1.00 97.62 87 ALA A C 1
ATOM 720 O O . ALA A 1 87 ? -3.571 -9.682 9.926 1.00 97.62 87 ALA A O 1
ATOM 721 N N . GLN A 1 88 ? -1.347 -9.405 9.704 1.00 97.19 88 GLN A N 1
ATOM 722 C CA . GLN A 1 88 ? -1.034 -9.562 11.125 1.00 97.19 88 GLN A CA 1
ATOM 723 C C . GLN A 1 88 ? -1.663 -8.448 11.964 1.00 97.19 88 GLN A C 1
ATOM 725 O O . GLN A 1 88 ? -2.316 -8.745 12.963 1.00 97.19 88 GLN A O 1
ATOM 730 N N . TYR A 1 89 ? -1.529 -7.191 11.535 1.00 96.31 89 TYR A N 1
ATOM 731 C CA . TYR A 1 89 ? -2.117 -6.050 12.233 1.00 96.31 89 TYR A CA 1
ATOM 732 C C . TYR A 1 89 ? -3.645 -6.155 12.343 1.00 96.31 89 TYR A C 1
ATOM 734 O O . TYR A 1 89 ? -4.202 -5.976 13.428 1.00 96.31 89 TYR A O 1
ATOM 742 N N . ILE A 1 90 ? -4.329 -6.491 11.243 1.00 95.44 90 ILE A N 1
ATOM 743 C CA . ILE A 1 90 ? -5.790 -6.663 11.231 1.00 95.44 90 ILE A CA 1
ATOM 744 C C . ILE A 1 90 ? -6.191 -7.799 12.179 1.00 95.44 90 ILE A C 1
ATOM 746 O O . ILE A 1 90 ? -7.069 -7.613 13.017 1.00 95.44 90 ILE A O 1
ATOM 750 N N . SER A 1 91 ? -5.503 -8.943 12.106 1.00 95.06 91 SER A N 1
ATOM 751 C CA . SER A 1 91 ? -5.811 -10.113 12.940 1.00 95.06 91 SER A CA 1
ATOM 752 C C . SER A 1 91 ? -5.665 -9.823 14.437 1.00 95.06 91 SER A C 1
ATOM 754 O O . SER A 1 91 ? -6.499 -10.255 15.226 1.00 95.06 91 SER A 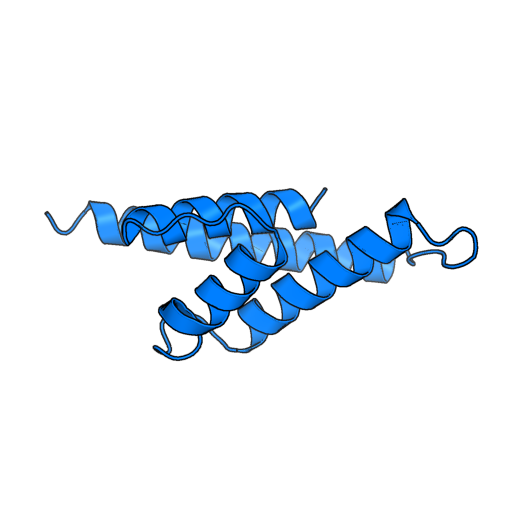O 1
ATOM 756 N N . GLN A 1 92 ? -4.636 -9.065 14.828 1.00 91.75 92 GLN A N 1
ATOM 757 C CA . GLN A 1 92 ? -4.415 -8.651 16.219 1.00 91.75 92 GLN A CA 1
ATOM 758 C C . GLN A 1 92 ? -5.448 -7.617 16.690 1.00 91.75 92 GLN A C 1
ATOM 760 O O . GLN A 1 92 ? -5.874 -7.648 17.844 1.00 91.75 92 GLN A O 1
ATOM 765 N N . SER A 1 93 ? -5.880 -6.725 15.796 1.00 79.88 93 SER A N 1
ATOM 766 C CA . SER A 1 93 ? -6.869 -5.686 16.106 1.00 79.88 93 SER A CA 1
ATOM 767 C C . SER A 1 93 ? -8.280 -6.261 16.288 1.00 79.88 93 SER A C 1
ATOM 769 O O . SER A 1 93 ? -9.039 -5.768 17.116 1.00 79.88 93 SER A O 1
ATOM 771 N N . SER A 1 94 ? -8.631 -7.333 15.567 1.00 67.38 94 SER A N 1
ATOM 772 C CA . SER A 1 94 ? -9.939 -7.997 15.687 1.00 67.38 94 SER A CA 1
ATOM 773 C C . SER A 1 94 ? -10.107 -8.830 16.964 1.00 67.38 94 SER A C 1
ATOM 775 O O . SER A 1 94 ? -11.234 -9.114 17.353 1.00 67.38 94 SER A O 1
ATOM 777 N N . THR A 1 95 ? -9.019 -9.215 17.637 1.00 57.06 95 THR A N 1
ATOM 778 C CA . THR A 1 95 ? -9.065 -9.977 18.902 1.00 57.06 95 THR A CA 1
ATOM 779 C C . THR A 1 95 ? -9.222 -9.115 20.160 1.00 57.06 95 THR A C 1
ATOM 781 O O . THR A 1 95 ? -9.272 -9.660 21.257 1.00 57.06 95 THR A O 1
ATOM 784 N N . ALA A 1 96 ? -9.284 -7.787 20.029 1.00 49.16 96 ALA A N 1
ATOM 785 C CA . ALA A 1 96 ? -9.353 -6.851 21.157 1.00 49.16 96 ALA A CA 1
ATOM 786 C C . ALA A 1 96 ? -10.783 -6.381 21.512 1.00 49.16 96 ALA A C 1
ATOM 788 O O . ALA A 1 96 ? -10.932 -5.368 22.194 1.00 49.16 96 ALA A O 1
ATOM 789 N N . THR A 1 97 ? -11.823 -7.084 21.048 1.00 37.91 97 THR A N 1
ATOM 790 C CA . THR A 1 97 ? -13.236 -6.822 21.401 1.00 37.91 97 THR A CA 1
ATOM 791 C C . THR A 1 97 ? -13.749 -7.899 22.342 1.00 37.91 97 THR A C 1
ATOM 793 O O . THR A 1 97 ? -14.428 -7.538 23.327 1.00 37.91 97 THR A O 1
#

pLDDT: mean 90.44, std 13.27, range [37.91, 98.62]